Protein AF-A0A164R7U0-F1 (afdb_monomer_lite)

Structure (mmCIF, N/CA/C/O backbone):
data_AF-A0A164R7U0-F1
#
_entry.id   AF-A0A164R7U0-F1
#
loop_
_atom_site.group_PDB
_atom_site.id
_atom_site.type_symbol
_atom_site.label_atom_id
_atom_site.label_alt_id
_atom_site.label_comp_id
_atom_site.label_asym_id
_atom_site.label_entity_id
_atom_site.label_seq_id
_atom_site.pdbx_PDB_ins_code
_atom_site.Cartn_x
_atom_site.Cartn_y
_atom_site.Cartn_z
_atom_site.occupancy
_atom_site.B_iso_or_equiv
_atom_site.auth_seq_id
_atom_site.auth_comp_id
_atom_site.auth_asym_id
_atom_site.auth_atom_id
_atom_site.pdbx_PDB_model_num
ATOM 1 N N . MET A 1 1 ? -2.848 -11.360 28.899 1.00 42.31 1 MET A N 1
ATOM 2 C CA . MET A 1 1 ? -1.775 -12.092 28.197 1.00 42.31 1 MET A CA 1
ATOM 3 C C . MET A 1 1 ? -1.890 -11.737 26.722 1.00 42.31 1 MET A C 1
ATOM 5 O O . MET A 1 1 ? -2.948 -11.993 26.161 1.00 42.31 1 MET A O 1
ATOM 9 N N . LEU A 1 2 ? -0.895 -11.061 26.132 1.00 43.66 2 LEU A N 1
ATOM 10 C CA . LEU A 1 2 ? -0.846 -10.884 24.675 1.00 43.66 2 LEU A CA 1
ATOM 11 C C . LEU A 1 2 ? -0.735 -12.275 24.063 1.00 43.66 2 LEU A C 1
ATOM 13 O O . LEU A 1 2 ? 0.166 -13.036 24.411 1.00 43.66 2 LEU A O 1
ATOM 17 N N . SER A 1 3 ? -1.669 -12.613 23.190 1.00 47.50 3 SER A N 1
ATOM 18 C CA . SER A 1 3 ? -1.504 -13.766 22.327 1.00 47.50 3 SER A CA 1
ATOM 19 C C . SER A 1 3 ? -0.889 -13.260 21.032 1.00 47.50 3 SER A C 1
ATOM 21 O O . SER A 1 3 ? -1.370 -12.281 20.467 1.00 47.50 3 SER A O 1
ATOM 23 N N . PHE A 1 4 ? 0.112 -13.956 20.493 1.00 48.66 4 PHE A N 1
ATOM 24 C CA . PHE A 1 4 ? 0.559 -13.746 19.108 1.00 48.66 4 PHE A CA 1
ATOM 25 C C . PHE A 1 4 ? -0.581 -13.931 18.077 1.00 48.66 4 PHE A C 1
ATOM 27 O O . PHE A 1 4 ? -0.393 -13.673 16.891 1.00 48.66 4 PHE A O 1
ATOM 34 N N . ALA A 1 5 ? -1.768 -14.366 18.518 1.00 48.12 5 ALA A N 1
ATOM 35 C CA . ALA A 1 5 ? -3.000 -14.400 17.744 1.00 48.12 5 ALA A CA 1
ATOM 36 C C . ALA A 1 5 ? -3.734 -13.049 17.624 1.00 48.12 5 ALA A C 1
ATOM 38 O O . ALA A 1 5 ? -4.763 -13.024 16.949 1.00 48.12 5 ALA A O 1
ATOM 39 N N . ASP A 1 6 ? -3.257 -11.961 18.245 1.00 56.59 6 ASP A N 1
ATOM 40 C CA . ASP A 1 6 ? -3.871 -10.636 18.094 1.00 56.59 6 ASP A CA 1
ATOM 41 C C . ASP A 1 6 ? -3.950 -10.235 16.609 1.00 56.59 6 ASP A C 1
ATOM 43 O O . ASP A 1 6 ? -2.973 -10.332 15.858 1.00 56.59 6 ASP A O 1
ATOM 47 N N . ASP A 1 7 ? -5.123 -9.756 16.181 1.00 59.12 7 ASP A N 1
ATOM 48 C CA . ASP A 1 7 ? -5.438 -9.441 14.776 1.00 59.12 7 ASP A CA 1
ATOM 49 C C . ASP A 1 7 ? -4.466 -8.437 14.132 1.00 59.12 7 ASP A C 1
ATOM 51 O O . ASP A 1 7 ? -4.318 -8.393 12.912 1.00 59.12 7 ASP A O 1
ATOM 55 N N . VAL A 1 8 ? -3.758 -7.672 14.958 1.00 57.88 8 VAL A N 1
ATOM 56 C CA . VAL A 1 8 ? -2.761 -6.672 14.571 1.00 57.88 8 VAL A CA 1
ATOM 57 C C . VAL A 1 8 ? -1.447 -7.308 14.082 1.00 57.88 8 VAL A C 1
ATOM 59 O O . VAL A 1 8 ? -0.810 -6.799 13.162 1.00 57.88 8 VAL A O 1
ATOM 62 N N . PHE A 1 9 ? -1.048 -8.472 14.603 1.00 61.91 9 PHE A N 1
ATOM 63 C CA . PHE A 1 9 ? 0.100 -9.208 14.050 1.00 61.91 9 PHE A CA 1
ATOM 64 C C . PHE A 1 9 ? -0.268 -9.957 12.765 1.00 61.91 9 PHE A C 1
ATOM 66 O O . PHE A 1 9 ? 0.598 -10.223 11.930 1.00 61.91 9 PHE A O 1
ATOM 73 N N . ARG A 1 10 ? -1.564 -10.221 12.544 1.00 68.06 10 ARG A N 1
ATOM 74 C CA . ARG A 1 10 ? -2.077 -10.786 11.285 1.00 68.06 10 ARG A CA 1
ATOM 75 C C . ARG A 1 10 ? -2.082 -9.780 10.135 1.00 68.06 10 ARG A C 1
ATOM 77 O O . ARG A 1 10 ? -2.130 -10.200 8.981 1.00 68.06 10 ARG A O 1
ATOM 84 N N . THR A 1 11 ? -1.995 -8.477 10.413 1.00 69.31 11 THR A N 1
ATOM 85 C CA . THR A 1 11 ? -1.919 -7.441 9.372 1.00 69.31 11 THR A CA 1
ATOM 86 C C . THR A 1 11 ? -0.504 -7.197 8.844 1.00 69.31 11 THR A C 1
ATOM 88 O O . THR A 1 11 ? -0.362 -6.776 7.701 1.00 69.31 11 THR A O 1
ATOM 91 N N . LEU A 1 12 ? 0.554 -7.537 9.593 1.00 74.69 12 LEU A N 1
ATOM 92 C CA . LEU A 1 12 ? 1.945 -7.367 9.135 1.00 74.69 12 LEU A CA 1
ATOM 93 C C . LEU A 1 12 ? 2.300 -8.193 7.881 1.00 74.69 12 LEU A C 1
ATOM 95 O O . LEU A 1 12 ? 2.955 -7.663 6.983 1.00 74.69 12 LEU A O 1
ATOM 99 N N . PRO A 1 13 ? 1.864 -9.461 7.736 1.00 80.06 13 PRO A N 1
ATOM 100 C CA . PRO A 1 13 ? 2.070 -10.198 6.495 1.00 80.06 13 PRO A CA 1
ATOM 101 C C . PRO A 1 13 ? 1.450 -9.517 5.272 1.00 80.06 13 PRO A C 1
ATOM 103 O O . PRO A 1 13 ? 1.992 -9.656 4.182 1.00 80.06 13 PRO A O 1
ATOM 106 N N . LEU A 1 14 ? 0.343 -8.786 5.425 1.00 80.81 14 LEU A N 1
ATOM 107 C CA . LEU A 1 14 ? -0.398 -8.186 4.309 1.00 80.81 14 LEU A CA 1
ATOM 108 C C . LEU A 1 14 ? 0.403 -7.111 3.574 1.00 80.81 14 LEU A C 1
ATOM 110 O O . LEU A 1 14 ? 0.332 -6.992 2.355 1.00 80.81 14 LEU A O 1
ATOM 114 N N . VAL A 1 15 ? 1.209 -6.360 4.320 1.00 83.00 15 VAL A N 1
ATOM 115 C CA . VAL A 1 15 ? 2.043 -5.287 3.774 1.00 83.00 15 VAL A CA 1
ATOM 116 C C . VAL A 1 15 ? 3.401 -5.791 3.280 1.00 83.00 15 VAL A C 1
ATOM 118 O O . VAL A 1 15 ? 4.206 -4.996 2.803 1.00 83.00 15 VAL A O 1
ATOM 121 N N . LYS A 1 16 ? 3.678 -7.104 3.342 1.00 86.19 16 LYS A N 1
ATOM 122 C CA . LYS A 1 16 ? 4.876 -7.665 2.702 1.00 86.19 16 LYS A CA 1
ATOM 123 C C . LYS A 1 16 ? 4.772 -7.543 1.179 1.00 86.19 16 LYS A C 1
ATOM 125 O O . LYS A 1 16 ? 3.690 -7.795 0.644 1.00 86.19 16 LYS A O 1
ATOM 130 N N . PRO A 1 17 ? 5.883 -7.300 0.459 1.00 87.38 17 PRO A N 1
ATOM 131 C CA . PRO A 1 17 ? 5.857 -7.053 -0.987 1.00 87.38 17 PRO A CA 1
ATOM 132 C C . PRO A 1 17 ? 5.128 -8.143 -1.777 1.00 87.38 17 PRO A C 1
ATOM 134 O O . PRO A 1 17 ? 4.294 -7.854 -2.633 1.00 87.38 17 PRO A O 1
ATOM 137 N N . LYS A 1 18 ? 5.364 -9.416 -1.430 1.00 86.00 18 LYS A N 1
ATOM 138 C CA . LYS A 1 18 ? 4.674 -10.573 -2.024 1.00 86.00 18 LYS A CA 1
ATOM 139 C C . LYS A 1 18 ? 3.156 -10.498 -1.938 1.00 86.00 18 LYS A C 1
ATOM 141 O O . LYS A 1 18 ? 2.481 -10.849 -2.903 1.00 86.00 18 LYS A O 1
ATOM 146 N N . ASN A 1 19 ? 2.633 -10.091 -0.790 1.00 88.25 19 ASN A N 1
ATOM 147 C CA . ASN A 1 19 ? 1.198 -10.049 -0.555 1.00 88.25 19 ASN A CA 1
ATOM 148 C C . ASN A 1 19 ? 0.608 -8.754 -1.118 1.00 88.25 19 ASN A C 1
ATOM 150 O O . ASN A 1 19 ? -0.391 -8.818 -1.829 1.00 88.25 19 ASN A O 1
ATOM 154 N N . ALA A 1 20 ? 1.289 -7.621 -0.944 1.00 89.19 20 ALA A N 1
ATOM 155 C CA . ALA A 1 20 ? 0.875 -6.339 -1.504 1.00 89.19 20 ALA A CA 1
ATOM 156 C C . ALA A 1 20 ? 0.759 -6.366 -3.037 1.00 89.19 20 ALA A C 1
ATOM 158 O O . ALA A 1 20 ? -0.288 -6.026 -3.587 1.00 89.19 20 ALA A O 1
ATOM 159 N N . ARG A 1 21 ? 1.766 -6.911 -3.736 1.00 88.88 21 ARG A N 1
ATOM 160 C CA . ARG A 1 21 ? 1.756 -7.060 -5.205 1.00 88.88 21 ARG A CA 1
ATOM 161 C C . ARG A 1 21 ? 0.668 -7.995 -5.724 1.00 88.88 21 ARG A C 1
ATOM 163 O O . ARG A 1 21 ? 0.268 -7.878 -6.876 1.00 88.88 21 ARG A O 1
ATOM 170 N N . LYS A 1 22 ? 0.198 -8.924 -4.891 1.00 89.56 22 LYS A N 1
ATOM 171 C CA . LYS A 1 22 ? -0.920 -9.823 -5.205 1.00 89.56 22 LYS A CA 1
ATOM 172 C C . LYS A 1 22 ? -2.277 -9.254 -4.799 1.00 89.56 22 LYS A C 1
ATOM 174 O O . LYS A 1 22 ? -3.269 -9.960 -4.940 1.00 89.56 22 LYS A O 1
ATOM 179 N N . LEU A 1 23 ? -2.320 -8.025 -4.278 1.00 87.94 23 LEU A N 1
ATOM 180 C CA . LEU A 1 23 ? -3.508 -7.452 -3.651 1.00 87.94 23 LEU A CA 1
ATOM 181 C C . LEU A 1 23 ? -4.058 -8.401 -2.576 1.00 87.94 23 LEU A C 1
ATOM 183 O O . LEU A 1 23 ? -5.220 -8.789 -2.592 1.00 87.94 23 LEU A O 1
ATOM 187 N N . GLY A 1 24 ? -3.193 -8.834 -1.661 1.00 84.44 24 GLY A N 1
ATOM 188 C CA . GLY A 1 24 ? -3.552 -9.553 -0.443 1.00 84.44 24 GLY A CA 1
ATOM 189 C C . GLY A 1 24 ? -3.361 -8.628 0.759 1.00 84.44 24 GLY A C 1
ATOM 190 O O . GLY A 1 24 ? -2.270 -8.634 1.325 1.00 84.44 24 GLY A O 1
ATOM 191 N N . PRO A 1 25 ? -4.370 -7.828 1.159 1.00 81.25 25 PRO A N 1
ATOM 192 C CA . PRO A 1 25 ? -5.799 -8.040 0.937 1.00 81.25 25 PRO A CA 1
ATOM 193 C C . PRO A 1 25 ? -6.338 -7.440 -0.374 1.00 81.25 25 PRO A C 1
ATOM 195 O O . PRO A 1 25 ? -5.803 -6.445 -0.868 1.00 81.25 25 PRO A O 1
ATOM 198 N N . PRO A 1 26 ? -7.449 -7.985 -0.911 1.00 84.44 26 PRO A N 1
ATOM 199 C CA . PRO A 1 26 ? -8.050 -7.506 -2.164 1.00 84.44 26 PRO A CA 1
ATOM 200 C C . PRO A 1 26 ? -8.650 -6.101 -2.042 1.00 84.44 26 PRO A C 1
ATOM 202 O O . PRO A 1 26 ? -8.928 -5.449 -3.050 1.00 84.44 26 PRO A O 1
ATOM 205 N N . SER A 1 27 ? -8.862 -5.650 -0.806 1.00 83.81 27 SER A N 1
ATOM 206 C CA . SER A 1 27 ? -9.336 -4.321 -0.460 1.00 83.81 27 SER A CA 1
ATOM 207 C C . SER A 1 27 ? -8.744 -3.894 0.879 1.00 83.81 27 SER A C 1
ATOM 209 O O . SER A 1 27 ? -8.756 -4.666 1.845 1.00 83.81 27 SER A O 1
ATOM 211 N N . LEU A 1 28 ? -8.265 -2.655 0.943 1.00 82.38 28 LEU A N 1
ATOM 212 C CA . LEU A 1 28 ? -7.912 -1.986 2.186 1.00 82.38 28 LEU A CA 1
ATOM 213 C C . LEU A 1 28 ? -9.157 -1.541 2.952 1.00 82.38 28 LEU A C 1
ATOM 215 O O . LEU A 1 28 ? -9.079 -1.403 4.166 1.00 82.38 28 LEU A O 1
ATOM 219 N N . SER A 1 29 ? -10.321 -1.391 2.312 1.00 78.25 29 SER A N 1
ATOM 220 C CA . SER A 1 29 ? -11.542 -0.908 2.971 1.00 78.25 29 SER A CA 1
ATOM 221 C C . SER A 1 29 ? -11.942 -1.756 4.181 1.00 78.25 29 SER A C 1
ATOM 223 O O . SER A 1 29 ? -12.262 -1.211 5.233 1.00 78.25 29 SER A O 1
ATOM 225 N N . SER A 1 30 ? -11.881 -3.088 4.084 1.00 75.62 30 SER A N 1
ATOM 226 C CA . SER A 1 30 ? -12.183 -3.981 5.218 1.00 75.62 30 SER A CA 1
ATOM 227 C C . SER A 1 30 ? -11.186 -3.855 6.367 1.00 75.62 30 SER A C 1
ATOM 229 O O . SER A 1 30 ? -11.512 -4.161 7.509 1.00 75.62 30 SER A O 1
ATOM 231 N N . LEU A 1 31 ? -9.966 -3.431 6.063 1.00 75.06 31 LEU A N 1
ATOM 232 C CA . LEU A 1 31 ? -8.884 -3.289 7.019 1.00 75.06 31 LEU A CA 1
ATOM 233 C C . LEU A 1 31 ? -8.908 -1.895 7.663 1.00 75.06 31 LEU A C 1
ATOM 235 O O . LEU A 1 31 ? -8.810 -1.802 8.879 1.00 75.06 31 LEU A O 1
ATOM 239 N N . LEU A 1 32 ? -9.202 -0.845 6.894 1.00 75.19 32 LEU A N 1
ATOM 240 C CA . LEU A 1 32 ? -9.507 0.497 7.396 1.00 75.19 32 LEU A CA 1
ATOM 241 C C . LEU A 1 32 ? -10.728 0.495 8.331 1.00 75.19 32 LEU A C 1
ATOM 243 O O . LEU A 1 32 ? -10.684 1.116 9.386 1.00 75.19 32 LEU A O 1
ATOM 247 N N . LYS A 1 33 ? -11.769 -0.299 8.030 1.00 76.12 33 LYS A N 1
ATOM 248 C CA . LYS A 1 33 ? -12.937 -0.481 8.919 1.00 76.12 33 LYS A CA 1
ATOM 249 C C . LYS A 1 33 ? -12.573 -0.985 10.317 1.00 76.12 33 LYS A C 1
ATOM 251 O O . LYS A 1 33 ? -13.296 -0.697 11.265 1.00 76.12 33 LYS A O 1
ATOM 256 N N . LYS A 1 34 ? -11.476 -1.739 10.457 1.00 73.06 34 LYS A N 1
ATOM 257 C CA . LYS A 1 34 ? -11.008 -2.245 11.759 1.00 73.06 34 LYS A CA 1
ATOM 258 C C . LYS A 1 34 ? -10.325 -1.174 12.603 1.00 73.06 34 LYS A C 1
ATOM 260 O O . LYS A 1 34 ? -10.188 -1.361 13.808 1.00 73.06 34 LYS A O 1
ATOM 265 N N . PHE A 1 35 ? -9.912 -0.067 11.993 1.00 72.62 35 PHE A N 1
ATOM 266 C CA . PHE A 1 35 ? -9.179 1.001 12.658 1.00 72.62 35 PHE A CA 1
ATOM 267 C C . PHE A 1 35 ? -9.851 2.345 12.347 1.00 72.62 35 PHE A C 1
ATOM 269 O O . PHE A 1 35 ? -9.384 3.076 11.476 1.00 72.62 35 PHE A O 1
ATOM 276 N N . PRO A 1 36 ? -10.941 2.696 13.056 1.00 69.44 36 PRO A N 1
ATOM 277 C CA . PRO A 1 36 ? -11.736 3.885 12.749 1.00 69.44 36 PRO A CA 1
ATOM 278 C C . PRO A 1 36 ? -10.931 5.189 12.740 1.00 69.44 36 PRO A C 1
ATOM 280 O O . PRO A 1 36 ? -11.173 6.062 11.920 1.00 69.44 36 PRO A O 1
ATOM 283 N N . VAL A 1 37 ? -9.911 5.274 13.592 1.00 69.12 37 VAL A N 1
ATOM 284 C CA . VAL A 1 37 ? -8.962 6.396 13.668 1.00 69.12 37 VAL A CA 1
ATOM 285 C C . VAL A 1 37 ? -8.187 6.643 12.363 1.00 69.12 37 VAL A C 1
ATOM 287 O O . VAL A 1 37 ? -7.651 7.724 12.157 1.00 69.12 37 VAL A O 1
ATOM 290 N N . LEU A 1 38 ? -8.129 5.665 11.451 1.00 66.50 38 LEU A N 1
ATOM 291 C CA . LEU A 1 38 ? -7.530 5.856 10.130 1.00 66.50 38 LEU A CA 1
ATOM 292 C C . LEU A 1 38 ? -8.407 6.715 9.214 1.00 66.50 38 LEU A C 1
ATOM 294 O O . LEU A 1 38 ? -7.864 7.355 8.316 1.00 66.50 38 LEU A O 1
ATOM 298 N N . TYR A 1 39 ? -9.727 6.748 9.426 1.00 69.00 39 TYR A N 1
ATOM 299 C CA . TYR A 1 39 ? -10.642 7.514 8.573 1.00 69.00 39 TYR A CA 1
ATOM 300 C C . TYR A 1 39 ? -10.420 9.023 8.668 1.00 69.00 39 TYR A C 1
ATOM 302 O O . TYR A 1 39 ? -10.601 9.718 7.673 1.00 69.00 39 TYR A O 1
ATOM 310 N N . ASP A 1 40 ? -9.962 9.514 9.819 1.00 74.88 40 ASP A N 1
ATOM 311 C CA . ASP A 1 40 ? -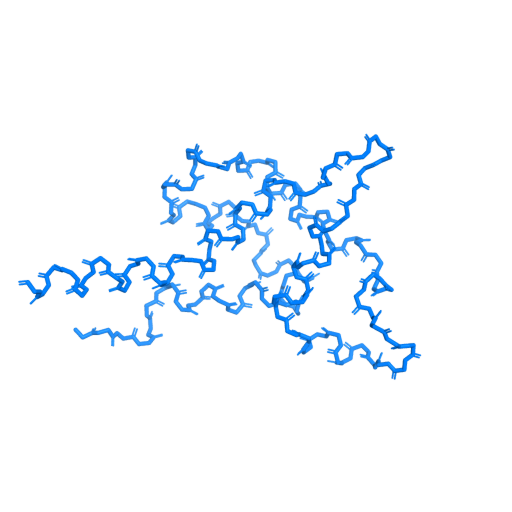9.713 10.944 10.031 1.00 74.88 40 ASP A CA 1
ATOM 312 C C . ASP A 1 40 ? -8.411 11.421 9.370 1.00 74.88 40 ASP A C 1
ATOM 314 O O . ASP A 1 40 ? -8.216 12.613 9.135 1.00 74.88 40 ASP A O 1
ATOM 318 N N . HIS A 1 41 ? -7.507 10.491 9.054 1.00 76.69 41 HIS A N 1
ATOM 319 C CA . HIS A 1 41 ? -6.165 10.800 8.556 1.00 76.69 41 HIS A CA 1
ATOM 320 C C . HIS A 1 41 ? -5.913 10.319 7.126 1.00 76.69 41 HIS A C 1
ATOM 322 O O . HIS A 1 41 ? -4.933 10.727 6.507 1.00 76.69 41 HIS A O 1
ATOM 328 N N . CYS A 1 42 ? -6.775 9.460 6.587 1.00 81.69 42 CYS A N 1
ATOM 329 C CA . CYS A 1 42 ? -6.601 8.843 5.283 1.00 81.69 42 CYS A CA 1
ATOM 330 C C . CYS A 1 42 ? -7.920 8.863 4.509 1.00 81.69 42 CYS A C 1
ATOM 332 O O . CYS A 1 42 ? -8.937 8.353 4.981 1.00 81.69 42 CYS A O 1
ATOM 334 N N . ASN A 1 43 ? -7.899 9.382 3.278 1.00 87.44 43 ASN A N 1
ATOM 335 C CA . ASN A 1 43 ? -9.029 9.198 2.378 1.00 87.44 43 ASN A CA 1
ATOM 336 C C . ASN A 1 43 ? -9.054 7.734 1.909 1.00 87.44 43 ASN A C 1
ATOM 338 O O . ASN A 1 43 ? -8.246 7.323 1.072 1.00 87.44 43 ASN A O 1
ATOM 342 N N . ALA A 1 44 ? -9.985 6.954 2.462 1.00 84.12 44 ALA A N 1
ATOM 343 C CA . ALA A 1 44 ? -10.079 5.514 2.244 1.00 84.12 44 ALA A CA 1
ATOM 344 C C . ALA A 1 44 ? -10.291 5.131 0.771 1.00 84.12 44 ALA A C 1
ATOM 346 O O . ALA A 1 44 ? -9.687 4.167 0.301 1.00 84.12 44 ALA A O 1
ATOM 347 N N . ASP A 1 45 ? -11.101 5.893 0.033 1.00 89.12 45 ASP A N 1
ATOM 348 C CA . ASP A 1 45 ? -11.387 5.616 -1.379 1.00 89.12 45 ASP A CA 1
ATOM 349 C C . ASP A 1 45 ? -10.158 5.883 -2.253 1.00 89.12 45 ASP A C 1
ATOM 351 O O . ASP A 1 45 ? -9.831 5.109 -3.159 1.00 89.12 45 ASP A O 1
ATOM 355 N N . MET A 1 46 ? -9.425 6.954 -1.944 1.00 91.94 46 MET A N 1
ATOM 356 C CA . MET A 1 46 ? -8.174 7.273 -2.626 1.00 91.94 46 MET A CA 1
ATOM 357 C C . MET A 1 46 ? -7.078 6.263 -2.282 1.00 91.94 46 MET A C 1
ATOM 359 O O . MET A 1 46 ? -6.405 5.777 -3.189 1.00 91.94 46 MET A O 1
ATOM 363 N N . ALA A 1 47 ? -6.941 5.872 -1.012 1.00 91.00 47 ALA A N 1
ATOM 364 C CA . ALA A 1 47 ? -6.000 4.833 -0.594 1.00 91.00 47 ALA A CA 1
ATOM 365 C C . ALA A 1 47 ? -6.294 3.485 -1.263 1.00 91.00 47 ALA A C 1
ATOM 367 O O . ALA A 1 47 ? -5.371 2.794 -1.686 1.00 91.00 47 ALA A O 1
ATOM 368 N N . GLU A 1 48 ? -7.568 3.126 -1.416 1.00 91.56 48 GLU A N 1
ATOM 369 C CA . GLU A 1 48 ? -7.993 1.919 -2.122 1.00 91.56 48 GLU A CA 1
ATOM 370 C C . GLU A 1 48 ? -7.633 1.971 -3.617 1.00 91.56 48 GLU A C 1
ATOM 372 O O . GLU A 1 48 ? -7.135 0.992 -4.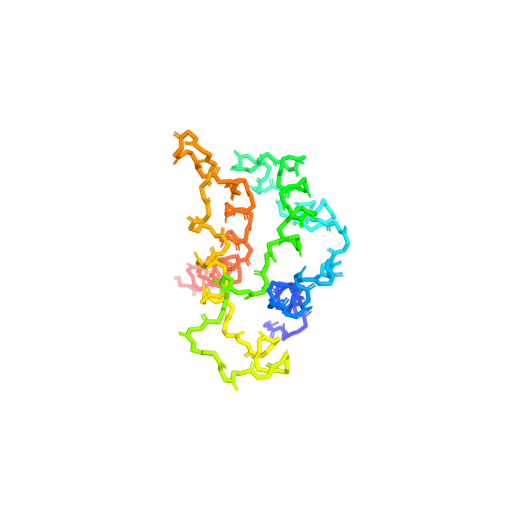185 1.00 91.56 48 GLU A O 1
ATOM 377 N N . LYS A 1 49 ? -7.850 3.117 -4.272 1.00 93.31 49 LYS A N 1
ATOM 378 C CA . LYS A 1 49 ? -7.455 3.320 -5.672 1.00 93.31 49 LYS A CA 1
ATOM 379 C C . LYS A 1 49 ? -5.938 3.217 -5.835 1.00 93.31 49 LYS A C 1
ATOM 381 O O . LYS A 1 49 ? -5.454 2.514 -6.724 1.00 93.31 49 LYS A O 1
ATOM 386 N N . GLU A 1 50 ? -5.197 3.876 -4.953 1.00 94.88 50 GLU A N 1
ATOM 387 C CA . GLU A 1 50 ? -3.738 3.842 -4.913 1.00 94.88 50 GLU A CA 1
ATOM 388 C C . GLU A 1 50 ? -3.229 2.408 -4.674 1.00 94.88 50 GLU A C 1
ATOM 390 O O . GLU A 1 50 ? -2.388 1.930 -5.437 1.00 94.88 50 GLU A O 1
ATOM 395 N N . TRP A 1 51 ? -3.820 1.665 -3.730 1.00 93.56 51 TRP A N 1
ATOM 396 C CA . TRP A 1 51 ? -3.546 0.244 -3.482 1.00 93.56 51 TRP A CA 1
ATOM 397 C C . TRP A 1 51 ? -3.778 -0.629 -4.711 1.00 93.56 51 TRP A C 1
ATOM 399 O O . TRP A 1 51 ? -2.956 -1.477 -5.028 1.00 93.56 51 TRP A O 1
ATOM 409 N N . ARG A 1 52 ? -4.850 -0.429 -5.473 1.00 93.75 52 ARG A N 1
ATOM 410 C CA . ARG A 1 52 ? -5.032 -1.208 -6.708 1.00 93.75 52 ARG A CA 1
ATOM 411 C C . ARG A 1 52 ? -4.042 -0.829 -7.800 1.00 93.75 52 ARG A C 1
ATOM 413 O O . ARG A 1 52 ? -3.709 -1.662 -8.632 1.00 93.75 52 ARG A O 1
ATOM 420 N N . SER A 1 53 ? -3.568 0.412 -7.808 1.00 94.00 53 SER A N 1
ATOM 421 C CA . SER A 1 53 ? -2.671 0.908 -8.853 1.00 94.00 53 SER A CA 1
ATOM 422 C C . SER A 1 53 ? -1.186 0.629 -8.598 1.00 94.00 53 SER A C 1
ATOM 424 O O . SER A 1 53 ? -0.438 0.473 -9.561 1.00 94.00 53 SER A O 1
ATOM 426 N N . HIS A 1 54 ? -0.743 0.502 -7.340 1.00 93.00 54 HIS A N 1
ATOM 427 C CA . HIS A 1 54 ? 0.683 0.329 -7.018 1.00 93.00 54 HIS A CA 1
ATOM 428 C C . HIS A 1 54 ? 1.277 -0.981 -7.575 1.00 93.00 54 HIS A C 1
ATOM 430 O O . HIS A 1 54 ? 2.478 -1.074 -7.839 1.00 93.00 54 HIS A O 1
ATOM 436 N N . VAL A 1 55 ? 0.442 -2.000 -7.810 1.00 91.38 55 VAL A N 1
ATOM 437 C CA . VAL A 1 55 ? 0.869 -3.274 -8.413 1.00 91.38 55 VAL A CA 1
ATOM 438 C C . VAL A 1 55 ? 1.263 -3.134 -9.885 1.00 91.38 55 VAL A C 1
ATOM 440 O O . VAL A 1 55 ? 1.949 -4.003 -10.412 1.00 91.38 55 VAL A O 1
ATOM 443 N N . ASN A 1 56 ? 0.901 -2.021 -10.527 1.00 91.00 56 ASN A N 1
ATOM 444 C CA . ASN A 1 56 ? 1.293 -1.717 -11.902 1.00 91.00 56 ASN A CA 1
ATOM 445 C C . ASN A 1 56 ? 2.678 -1.066 -11.995 1.00 91.00 56 ASN A C 1
ATOM 447 O O . ASN A 1 56 ? 3.189 -0.898 -13.099 1.00 91.00 56 ASN A O 1
ATOM 451 N N . LEU A 1 57 ? 3.305 -0.702 -10.865 1.00 89.50 57 LEU A N 1
ATOM 452 C CA . LEU A 1 57 ? 4.685 -0.219 -10.885 1.00 89.50 57 LEU A CA 1
ATOM 453 C C . LEU A 1 57 ? 5.597 -1.304 -11.487 1.00 89.50 57 LEU A C 1
ATOM 455 O O . LEU A 1 57 ? 5.507 -2.459 -11.046 1.00 89.50 57 LEU A O 1
ATOM 459 N N . PRO A 1 58 ? 6.457 -0.972 -12.467 1.00 85.56 58 PRO A N 1
ATOM 460 C CA . PRO A 1 58 ? 7.383 -1.934 -13.053 1.00 85.56 58 PRO A CA 1
ATOM 461 C C . PRO A 1 58 ? 8.307 -2.526 -11.989 1.00 85.56 58 PRO A C 1
ATOM 463 O O . PRO A 1 58 ? 8.707 -1.827 -11.056 1.00 85.56 58 PRO A O 1
ATOM 466 N N . ASN A 1 59 ? 8.672 -3.803 -12.127 1.00 79.75 59 ASN A N 1
ATOM 467 C CA . ASN A 1 59 ? 9.552 -4.452 -11.149 1.00 79.75 59 ASN A CA 1
ATOM 468 C C . ASN A 1 59 ? 10.929 -3.758 -11.061 1.00 79.75 59 ASN A C 1
ATOM 470 O O . ASN A 1 59 ? 11.526 -3.728 -9.989 1.00 79.75 59 ASN A O 1
ATOM 474 N N . ASP A 1 60 ? 11.380 -3.122 -12.146 1.00 77.38 60 ASP A N 1
ATOM 475 C CA . ASP A 1 60 ? 12.648 -2.384 -12.239 1.00 77.38 60 ASP A CA 1
ATOM 476 C C . ASP A 1 60 ? 12.779 -1.243 -11.219 1.00 77.38 60 ASP A C 1
ATOM 478 O O . ASP A 1 60 ? 13.888 -0.901 -10.821 1.00 77.38 60 ASP A O 1
ATOM 482 N N . TYR A 1 61 ? 11.665 -0.706 -10.707 1.00 75.31 61 TYR A N 1
ATOM 483 C CA . TYR A 1 61 ? 11.679 0.293 -9.628 1.00 75.31 61 TYR A CA 1
ATOM 484 C C . TYR A 1 61 ? 12.191 -0.258 -8.290 1.00 75.31 61 TYR A C 1
ATOM 486 O O . TYR A 1 61 ? 12.514 0.513 -7.381 1.00 75.31 61 TYR A O 1
ATOM 494 N N . PHE A 1 62 ? 12.236 -1.581 -8.151 1.00 75.38 62 PHE A N 1
ATOM 495 C CA . PHE A 1 62 ? 12.521 -2.271 -6.899 1.00 75.38 62 PHE A CA 1
ATOM 496 C C . PHE A 1 62 ? 13.802 -3.105 -6.939 1.00 75.38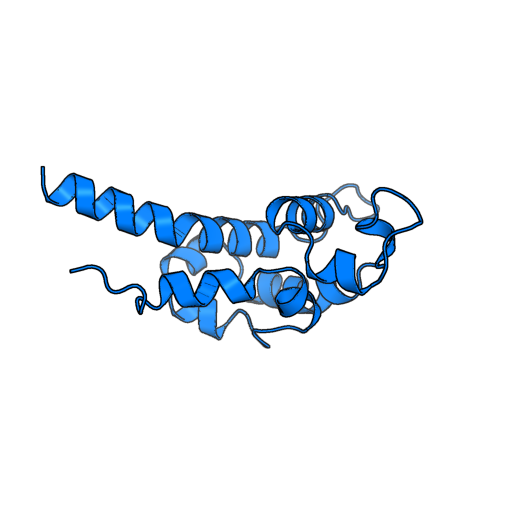 62 PHE A C 1
ATOM 498 O O . PHE A 1 62 ? 14.209 -3.628 -5.905 1.00 75.38 62 PHE A O 1
ATOM 505 N N . TYR A 1 63 ? 14.463 -3.216 -8.091 1.00 68.25 63 TYR A N 1
ATOM 506 C CA . TYR A 1 63 ? 15.763 -3.868 -8.181 1.00 68.25 63 TYR A CA 1
ATOM 507 C C . TYR A 1 63 ? 16.875 -2.848 -7.923 1.00 68.25 63 TYR A C 1
ATOM 509 O O . TYR A 1 63 ? 16.930 -1.794 -8.549 1.00 68.25 63 TYR A O 1
ATOM 517 N N . VAL A 1 64 ? 17.772 -3.151 -6.979 1.00 57.56 64 VAL A N 1
ATOM 518 C CA . VAL A 1 64 ? 18.966 -2.321 -6.729 1.00 57.56 64 VAL A CA 1
ATOM 519 C C . VAL A 1 64 ? 20.070 -2.648 -7.735 1.00 57.56 64 VAL A C 1
ATOM 521 O O . VAL A 1 64 ? 20.806 -1.753 -8.133 1.00 57.56 64 VAL A O 1
ATOM 524 N N . LEU A 1 65 ? 20.160 -3.900 -8.191 1.00 49.72 65 LEU A N 1
ATOM 525 C CA . LEU A 1 65 ? 21.149 -4.376 -9.156 1.00 49.72 65 LEU A CA 1
ATOM 526 C C . LEU A 1 65 ? 20.534 -5.503 -10.000 1.00 49.72 65 LEU A C 1
ATOM 528 O O . LEU A 1 65 ? 19.808 -6.357 -9.491 1.00 49.72 65 LEU A O 1
ATOM 532 N N . SER A 1 66 ? 20.828 -5.481 -11.296 1.00 47.41 66 SER A N 1
ATOM 533 C CA . SER A 1 66 ? 20.225 -6.235 -12.407 1.00 47.41 66 SER A CA 1
ATOM 534 C C . SER A 1 66 ? 20.439 -7.760 -12.406 1.00 47.41 66 SER A C 1
ATOM 536 O O . SER A 1 66 ? 20.507 -8.373 -13.467 1.00 47.41 66 SER A O 1
ATOM 538 N N . SER A 1 67 ? 20.570 -8.396 -11.245 1.00 51.50 67 SER A N 1
ATOM 539 C CA . SER A 1 67 ? 20.880 -9.829 -11.134 1.00 51.50 67 SER A CA 1
ATOM 540 C C . SER A 1 67 ? 19.956 -10.615 -10.209 1.00 51.50 67 SER A C 1
ATOM 542 O O . SER A 1 67 ? 20.154 -11.817 -10.054 1.00 51.50 67 SER A O 1
ATOM 544 N N . HIS A 1 68 ? 18.955 -9.973 -9.603 1.00 52.38 68 HIS A N 1
ATOM 545 C CA . HIS A 1 68 ? 18.134 -10.636 -8.597 1.00 52.38 68 HIS A CA 1
ATOM 546 C C . HIS A 1 68 ? 16.874 -11.243 -9.216 1.00 52.38 68 HIS A C 1
ATOM 548 O O . HIS A 1 68 ? 16.136 -10.601 -9.963 1.00 52.38 68 HIS A O 1
ATOM 554 N N . SER A 1 69 ? 16.651 -12.522 -8.930 1.00 57.12 69 SER A N 1
ATOM 555 C CA . SER A 1 69 ? 15.523 -13.292 -9.456 1.00 57.12 69 SER A CA 1
ATOM 556 C C . SER A 1 69 ? 14.186 -12.754 -8.918 1.00 57.12 69 SER A C 1
ATOM 558 O O . SER A 1 69 ? 14.126 -12.189 -7.826 1.00 57.12 69 SER A O 1
ATOM 560 N N . ASN A 1 70 ? 13.067 -13.003 -9.618 1.00 56.72 70 ASN A N 1
ATOM 561 C CA . ASN A 1 70 ? 11.716 -12.676 -9.115 1.00 56.72 70 ASN A CA 1
ATOM 562 C C . ASN A 1 70 ? 11.456 -13.220 -7.689 1.00 56.72 70 ASN A C 1
ATOM 564 O O . ASN A 1 70 ? 10.615 -12.693 -6.963 1.00 56.72 70 ASN A O 1
ATOM 568 N N . PHE A 1 71 ? 12.163 -14.278 -7.278 1.00 52.03 71 PHE A N 1
ATOM 569 C CA . PHE A 1 71 ? 12.092 -14.847 -5.934 1.00 52.03 71 PHE A CA 1
ATOM 570 C C . PHE A 1 71 ? 12.674 -13.914 -4.856 1.00 52.03 71 PHE A C 1
ATOM 572 O O . PHE A 1 71 ? 12.107 -13.813 -3.769 1.00 52.03 71 PHE A O 1
ATOM 579 N N . GLU A 1 72 ? 13.754 -13.191 -5.148 1.00 59.12 72 GLU A N 1
ATOM 580 C CA . GLU A 1 72 ? 14.387 -12.246 -4.215 1.00 59.12 72 GLU A CA 1
ATOM 581 C C . GLU A 1 72 ? 13.575 -10.954 -4.073 1.00 59.12 72 GLU A C 1
ATOM 583 O O . GLU A 1 72 ? 13.445 -10.427 -2.968 1.00 59.12 72 GLU A O 1
ATOM 588 N N . PHE A 1 73 ? 12.913 -10.507 -5.146 1.00 59.50 73 PHE A N 1
ATOM 589 C CA . PHE A 1 73 ? 11.982 -9.374 -5.094 1.00 59.50 73 PHE A CA 1
ATOM 590 C C . PHE A 1 73 ? 10.845 -9.602 -4.082 1.00 59.50 73 PHE A C 1
ATOM 592 O O . PHE A 1 73 ? 10.531 -8.748 -3.255 1.00 59.50 73 PHE A O 1
ATOM 599 N N . TYR A 1 74 ? 10.241 -10.791 -4.085 1.00 59.62 74 TYR A N 1
ATOM 600 C CA . TYR A 1 74 ? 9.136 -11.100 -3.173 1.00 59.62 74 TYR A CA 1
ATOM 601 C C . TYR A 1 74 ? 9.563 -11.359 -1.722 1.00 59.62 74 TYR A C 1
ATOM 603 O O . TYR A 1 74 ? 8.706 -11.352 -0.835 1.00 59.62 74 TYR A O 1
ATOM 611 N N . ASN A 1 75 ? 10.860 -11.558 -1.483 1.00 64.31 75 ASN A N 1
ATOM 612 C CA . ASN A 1 75 ? 11.463 -11.655 -0.153 1.00 64.31 75 ASN A CA 1
ATOM 613 C C . ASN A 1 75 ? 12.174 -10.359 0.267 1.00 64.31 75 ASN A C 1
ATOM 615 O O . ASN A 1 75 ? 12.815 -10.333 1.314 1.00 64.31 75 ASN A O 1
ATOM 619 N N . THR A 1 76 ? 12.061 -9.295 -0.533 1.00 69.62 76 THR A N 1
ATOM 620 C CA . THR A 1 76 ? 12.642 -7.993 -0.212 1.00 69.62 76 THR A CA 1
ATOM 621 C C . THR A 1 76 ? 12.002 -7.425 1.051 1.00 69.62 76 THR A C 1
ATOM 623 O O . THR A 1 76 ? 10.830 -7.673 1.355 1.00 69.62 76 THR A O 1
ATOM 626 N N . ASP A 1 77 ? 12.801 -6.670 1.793 1.00 79.19 77 ASP A N 1
ATOM 627 C CA . ASP A 1 77 ? 12.364 -5.984 2.993 1.00 79.19 77 ASP A CA 1
ATOM 628 C C . ASP A 1 77 ? 11.176 -5.035 2.715 1.00 79.19 77 ASP A C 1
ATOM 630 O O . ASP A 1 77 ? 11.103 -4.366 1.677 1.00 79.19 77 ASP A O 1
ATOM 634 N N . ALA A 1 78 ? 10.206 -5.013 3.635 1.00 83.12 78 ALA A N 1
ATOM 635 C CA . ALA A 1 78 ? 8.979 -4.240 3.462 1.00 83.12 78 ALA A CA 1
ATOM 636 C C . ALA A 1 78 ? 9.250 -2.730 3.494 1.00 83.12 78 ALA A C 1
ATOM 638 O O . ALA A 1 78 ? 8.626 -1.991 2.733 1.00 83.12 78 ALA A O 1
ATOM 639 N N . GLU A 1 79 ? 10.188 -2.274 4.326 1.00 83.69 79 GLU A N 1
ATOM 640 C CA . GLU A 1 79 ? 10.574 -0.866 4.408 1.00 83.69 79 GLU A CA 1
ATOM 641 C C . GLU A 1 79 ? 11.194 -0.411 3.085 1.00 83.69 79 GLU A C 1
ATOM 643 O O . GLU A 1 79 ? 10.757 0.587 2.508 1.00 83.69 79 GLU A O 1
ATOM 648 N N . PHE A 1 80 ? 12.136 -1.189 2.538 1.00 85.50 80 PHE A N 1
ATOM 649 C CA . PHE A 1 80 ? 12.726 -0.899 1.229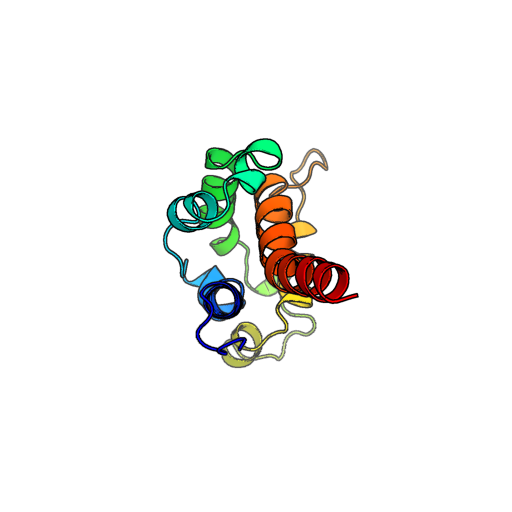 1.00 85.50 80 PHE A CA 1
ATOM 650 C C . PHE A 1 80 ? 11.663 -0.802 0.125 1.00 85.50 80 PHE A C 1
ATOM 652 O O . PHE A 1 80 ? 11.638 0.163 -0.646 1.00 85.50 80 PHE A O 1
ATOM 659 N N . TYR A 1 81 ? 10.763 -1.785 0.056 1.00 88.81 81 TYR A N 1
ATOM 660 C CA . TYR A 1 81 ? 9.703 -1.826 -0.947 1.00 88.81 81 TYR A CA 1
ATOM 661 C C . TYR A 1 81 ? 8.787 -0.601 -0.876 1.00 88.81 81 TYR A C 1
ATOM 663 O O . TYR A 1 81 ? 8.586 0.088 -1.880 1.00 88.81 81 TYR A O 1
ATOM 671 N N . TRP A 1 82 ? 8.255 -0.300 0.309 1.00 91.38 82 TRP A N 1
ATOM 672 C CA . TRP A 1 82 ? 7.326 0.812 0.487 1.00 91.38 82 TRP A CA 1
ATOM 673 C C . TRP A 1 82 ? 7.999 2.165 0.270 1.00 91.38 82 TRP A C 1
ATOM 675 O O . TRP A 1 82 ? 7.402 3.040 -0.356 1.00 91.38 82 TRP A O 1
ATOM 685 N N . ASN A 1 83 ? 9.265 2.320 0.663 1.00 89.75 83 ASN A N 1
ATOM 686 C CA . ASN A 1 83 ? 10.037 3.522 0.353 1.00 89.75 83 ASN A CA 1
ATOM 687 C C . ASN A 1 83 ? 10.162 3.754 -1.158 1.00 89.75 83 ASN A C 1
ATOM 689 O O . ASN A 1 83 ? 10.043 4.892 -1.611 1.00 89.75 83 ASN A O 1
ATOM 693 N N . ARG A 1 84 ? 10.332 2.692 -1.957 1.00 90.88 84 ARG A N 1
ATOM 694 C CA . ARG A 1 84 ? 10.340 2.800 -3.424 1.00 90.88 84 ARG A CA 1
ATOM 695 C C . ARG A 1 84 ? 8.974 3.175 -3.988 1.00 90.88 84 ARG A C 1
ATOM 697 O O . ARG A 1 84 ? 8.918 4.081 -4.813 1.00 90.88 84 ARG A O 1
ATOM 704 N N . VAL A 1 85 ? 7.889 2.550 -3.520 1.00 93.25 85 VAL A N 1
ATOM 705 C CA . VAL A 1 85 ? 6.518 2.919 -3.928 1.00 93.25 85 VAL A CA 1
ATOM 706 C C . VAL A 1 85 ? 6.255 4.399 -3.638 1.00 93.25 85 VAL A C 1
ATOM 708 O O . VAL A 1 85 ? 5.814 5.137 -4.513 1.00 93.25 85 VAL A O 1
ATOM 711 N N . PHE A 1 86 ? 6.571 4.865 -2.430 1.00 94.12 86 PHE A N 1
ATOM 712 C CA . PHE A 1 86 ? 6.262 6.229 -1.994 1.00 94.12 86 PHE A CA 1
ATOM 713 C C . PHE A 1 86 ? 7.223 7.298 -2.520 1.00 94.12 86 PHE A C 1
ATOM 715 O O . PHE A 1 86 ? 6.949 8.487 -2.358 1.00 94.12 86 PHE A O 1
ATOM 722 N N . ALA A 1 87 ? 8.324 6.899 -3.159 1.00 92.44 87 ALA A N 1
ATOM 723 C CA . ALA A 1 87 ? 9.208 7.808 -3.877 1.00 92.44 87 ALA A CA 1
ATOM 724 C C . ALA A 1 87 ? 8.679 8.172 -5.275 1.00 92.44 87 ALA A C 1
ATOM 726 O O . ALA A 1 87 ? 9.177 9.125 -5.877 1.00 92.44 87 ALA A O 1
ATOM 727 N N . VAL A 1 88 ? 7.694 7.434 -5.804 1.00 93.38 88 VAL A N 1
ATOM 728 C CA . VAL A 1 88 ? 7.160 7.693 -7.143 1.00 93.38 88 VAL A CA 1
ATOM 729 C C . VAL A 1 88 ? 6.336 8.979 -7.150 1.00 93.38 88 VAL A C 1
ATOM 731 O O . VAL A 1 88 ? 5.460 9.199 -6.307 1.00 93.38 88 VAL A O 1
ATOM 734 N N . LYS A 1 89 ? 6.633 9.830 -8.130 1.00 93.81 89 LYS A N 1
ATOM 735 C CA . LYS A 1 89 ? 6.002 11.131 -8.330 1.00 93.81 89 LYS A CA 1
ATOM 736 C C . LYS A 1 89 ? 5.273 11.173 -9.663 1.00 93.81 89 LYS A C 1
ATOM 738 O O . LYS A 1 89 ? 5.702 10.564 -10.642 1.00 93.81 89 LYS A O 1
ATOM 743 N N . LEU A 1 90 ? 4.186 11.927 -9.688 1.00 92.31 90 LEU A N 1
ATOM 744 C CA . LEU A 1 90 ? 3.502 12.332 -10.906 1.00 92.31 90 LEU A CA 1
ATOM 745 C C . LEU A 1 90 ? 4.379 13.314 -11.711 1.00 92.31 90 LEU A C 1
ATOM 747 O O . LEU A 1 90 ? 5.312 13.901 -11.155 1.00 92.31 90 LEU A O 1
ATOM 751 N N . PRO A 1 91 ? 4.083 13.556 -13.004 1.00 94.31 91 PRO A N 1
ATOM 752 C CA . PRO A 1 91 ? 4.865 14.479 -13.835 1.00 94.31 91 PRO A CA 1
ATOM 753 C C . PRO A 1 91 ? 4.956 15.912 -13.288 1.00 94.31 91 PRO A C 1
ATOM 755 O O . PRO A 1 91 ? 5.917 16.620 -13.565 1.00 94.31 91 PRO A O 1
ATOM 758 N N . ASN A 1 92 ? 3.972 16.334 -12.491 1.00 94.19 92 ASN A N 1
ATOM 759 C CA . ASN A 1 92 ? 3.948 17.635 -11.819 1.00 94.19 92 ASN A CA 1
ATOM 760 C C . ASN A 1 92 ? 4.781 17.679 -10.518 1.00 94.19 92 ASN A C 1
ATOM 762 O O . ASN A 1 92 ? 4.799 18.706 -9.851 1.00 94.19 92 ASN A O 1
ATOM 766 N N . GLY A 1 93 ? 5.454 16.586 -10.146 1.00 93.06 93 GLY A N 1
ATOM 767 C CA . GLY A 1 93 ? 6.293 16.488 -8.949 1.00 93.06 93 GLY A CA 1
ATOM 768 C C . GLY A 1 93 ? 5.563 16.064 -7.670 1.00 93.06 93 GLY A C 1
ATOM 769 O O . GLY A 1 93 ? 6.234 15.774 -6.675 1.00 93.06 93 GLY A O 1
ATOM 770 N N . GLU A 1 94 ? 4.232 15.968 -7.696 1.00 94.56 94 GLU A N 1
ATOM 771 C CA . GLU A 1 94 ? 3.427 15.528 -6.552 1.00 94.56 94 GLU A CA 1
ATOM 772 C C . GLU A 1 94 ? 3.583 14.020 -6.286 1.00 94.56 94 GLU A C 1
ATOM 774 O O . GLU A 1 94 ? 3.801 13.249 -7.228 1.00 94.56 94 GLU A O 1
ATOM 779 N N . PRO A 1 95 ? 3.459 13.552 -5.029 1.00 95.12 95 PRO A N 1
ATOM 780 C CA . PRO A 1 95 ? 3.476 12.124 -4.720 1.00 95.12 95 PRO A CA 1
ATOM 781 C C . PRO A 1 95 ? 2.366 11.368 -5.461 1.00 95.12 95 PRO A C 1
ATOM 783 O O . PRO A 1 95 ? 1.216 11.799 -5.468 1.00 95.12 95 PRO A O 1
ATOM 786 N N . GLN A 1 96 ? 2.683 10.206 -6.041 1.00 95.12 96 GLN A N 1
ATOM 787 C CA . GLN A 1 96 ? 1.680 9.389 -6.736 1.00 95.12 96 GLN A CA 1
ATOM 788 C C . GLN A 1 96 ? 0.768 8.609 -5.773 1.00 95.12 96 GLN A C 1
ATOM 790 O O . GLN A 1 96 ? -0.382 8.337 -6.115 1.00 95.12 96 GLN A O 1
ATOM 795 N N . PHE A 1 97 ? 1.265 8.257 -4.580 1.00 95.56 97 PHE A N 1
ATOM 796 C CA . PHE A 1 97 ? 0.550 7.414 -3.607 1.00 95.56 97 PHE A CA 1
ATOM 797 C C . PHE A 1 97 ? 0.477 8.024 -2.186 1.00 95.56 97 PHE A C 1
ATOM 799 O O . PHE A 1 97 ? 0.939 7.401 -1.221 1.00 95.56 97 PHE A O 1
ATOM 806 N N . PRO A 1 98 ? -0.024 9.263 -2.020 1.00 93.56 98 PRO A N 1
ATOM 807 C CA . PRO A 1 98 ? -0.021 9.947 -0.728 1.00 93.56 98 PRO A CA 1
ATOM 808 C C . PRO A 1 98 ? -0.955 9.304 0.310 1.00 93.56 98 PRO A C 1
ATOM 810 O O . PRO A 1 98 ? -0.580 9.203 1.479 1.00 93.56 98 PRO A O 1
ATOM 813 N N . ASN A 1 99 ? -2.142 8.832 -0.081 1.00 92.06 99 ASN A N 1
ATOM 814 C CA . ASN A 1 99 ? -3.115 8.268 0.862 1.00 92.06 99 ASN A CA 1
ATOM 815 C C . ASN A 1 99 ? -2.722 6.855 1.291 1.00 92.06 99 ASN A C 1
ATOM 817 O O . ASN A 1 99 ? -2.826 6.498 2.466 1.00 92.06 99 ASN A O 1
ATOM 821 N N . LEU A 1 100 ? -2.209 6.068 0.348 1.00 92.56 100 LEU A N 1
ATOM 822 C CA . LEU A 1 100 ? -1.667 4.746 0.601 1.00 92.56 100 LEU A CA 1
ATOM 823 C C . LEU A 1 100 ? -0.459 4.821 1.533 1.00 92.56 100 LEU A C 1
ATOM 825 O O . LEU A 1 100 ? -0.350 3.988 2.429 1.00 92.56 100 LEU A O 1
ATOM 829 N N . LYS A 1 101 ? 0.402 5.838 1.387 1.00 92.25 101 LYS A N 1
ATOM 830 C CA . LYS A 1 101 ? 1.507 6.078 2.324 1.00 92.25 101 LYS A CA 1
ATOM 831 C C . LYS A 1 101 ? 1.006 6.223 3.752 1.00 92.25 101 LYS A C 1
ATOM 833 O O . LYS A 1 101 ? 1.482 5.513 4.633 1.00 92.25 101 LYS A O 1
ATOM 838 N N . ILE A 1 102 ? 0.018 7.087 3.970 1.00 87.88 102 ILE A N 1
ATOM 839 C CA . ILE A 1 102 ? -0.567 7.295 5.298 1.00 87.88 102 ILE A CA 1
ATOM 840 C C . ILE A 1 102 ? -1.157 5.985 5.832 1.00 87.88 102 ILE A C 1
ATOM 842 O O . ILE A 1 102 ? -0.843 5.583 6.952 1.00 87.88 102 ILE A O 1
ATOM 846 N N . CYS A 1 103 ? -1.939 5.275 5.013 1.00 87.12 103 CYS A N 1
ATOM 847 C CA . CYS A 1 103 ? -2.541 3.999 5.391 1.00 87.12 103 CYS A CA 1
ATOM 848 C C . CYS A 1 103 ? -1.488 2.965 5.823 1.00 87.12 103 CYS A C 1
ATOM 850 O O . CYS A 1 103 ? -1.601 2.386 6.900 1.00 87.12 103 CYS A O 1
ATOM 852 N N . ILE A 1 104 ? -0.457 2.728 5.009 1.00 87.50 104 ILE A N 1
ATOM 853 C CA . ILE A 1 104 ? 0.574 1.719 5.289 1.00 87.50 104 ILE A CA 1
ATOM 854 C C . ILE A 1 104 ? 1.430 2.112 6.495 1.00 87.50 104 ILE A C 1
ATOM 856 O O . ILE A 1 104 ? 1.688 1.261 7.346 1.00 87.50 104 ILE A O 1
ATOM 860 N N . CYS A 1 105 ? 1.831 3.383 6.608 1.00 85.12 105 CYS A N 1
ATOM 861 C CA . CYS A 1 105 ? 2.573 3.871 7.770 1.00 85.12 105 CYS A CA 1
ATOM 862 C C . CYS A 1 105 ? 1.782 3.638 9.055 1.00 85.12 105 CYS A C 1
ATOM 864 O O . CYS A 1 105 ? 2.313 3.068 10.003 1.00 85.12 105 CYS A O 1
ATOM 866 N N . LEU A 1 106 ? 0.498 3.999 9.065 1.00 79.25 106 LEU A N 1
ATOM 867 C CA . LEU A 1 106 ? -0.339 3.786 10.235 1.00 79.25 106 LEU A CA 1
ATOM 868 C C . LEU A 1 106 ? -0.456 2.291 10.554 1.00 79.25 106 LEU A C 1
ATOM 870 O O . LEU A 1 106 ? -0.210 1.903 11.691 1.00 79.25 106 LEU A O 1
ATOM 874 N N . LEU A 1 107 ? -0.723 1.429 9.570 1.00 78.44 107 LEU A N 1
ATOM 875 C CA . LEU A 1 107 ? -0.813 -0.024 9.783 1.00 78.44 107 LEU A CA 1
ATOM 876 C C . LEU A 1 107 ? 0.460 -0.656 10.346 1.00 78.44 107 LEU A C 1
ATOM 878 O O . LEU A 1 107 ? 0.372 -1.587 11.146 1.00 78.44 107 LEU A O 1
ATOM 882 N N . LEU A 1 108 ? 1.627 -0.153 9.951 1.00 78.12 108 LEU A N 1
ATOM 883 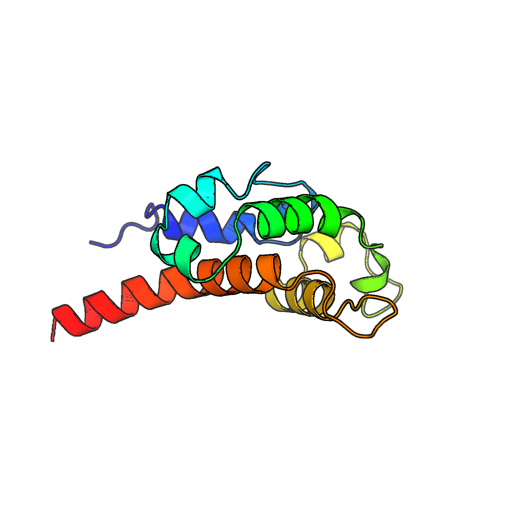C CA . LEU A 1 108 ? 2.913 -0.577 10.499 1.00 78.12 108 LEU A CA 1
ATOM 884 C C . LEU A 1 108 ? 3.158 -0.019 11.912 1.00 78.12 108 LEU A C 1
ATOM 886 O O . LEU A 1 108 ? 3.808 -0.677 12.720 1.00 78.12 108 LEU A O 1
ATOM 890 N N . SER A 1 109 ? 2.609 1.153 12.241 1.00 74.25 109 SER A N 1
ATOM 891 C CA . SER A 1 109 ? 2.732 1.787 13.562 1.00 74.25 109 SER A CA 1
ATOM 892 C C . SER A 1 109 ? 1.693 1.314 14.594 1.00 74.25 109 SER A C 1
ATOM 894 O O . SER A 1 109 ? 1.961 1.377 15.793 1.00 74.25 109 SER A O 1
ATOM 896 N N . PHE A 1 110 ? 0.529 0.805 14.173 1.00 68.25 110 PHE A N 1
ATOM 897 C CA . PHE A 1 110 ? -0.548 0.339 15.066 1.00 68.25 110 PHE A CA 1
ATOM 898 C C . PHE A 1 110 ? -0.133 -0.753 16.071 1.00 68.25 110 PHE A C 1
ATOM 900 O O . PHE A 1 110 ? -0.475 -0.618 17.251 1.00 68.25 110 PHE A O 1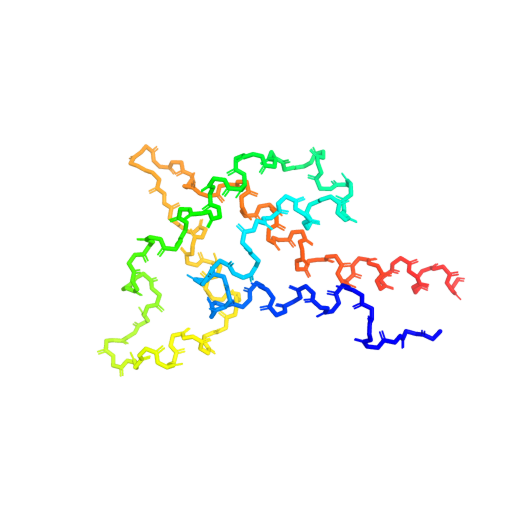
ATOM 907 N N . PRO A 1 111 ? 0.625 -1.799 15.675 1.00 64.12 111 PRO A N 1
ATOM 908 C CA . PRO A 1 111 ? 1.152 -2.785 16.621 1.00 64.12 111 PRO A CA 1
ATOM 909 C C . PRO A 1 111 ? 1.968 -2.153 17.755 1.00 64.12 111 PRO A C 1
ATOM 911 O O . PRO A 1 111 ? 1.839 -2.561 18.908 1.00 64.12 111 PRO A O 1
ATOM 914 N N . LEU A 1 112 ? 2.762 -1.123 17.444 1.00 57.72 112 LEU A N 1
ATOM 915 C CA . LEU A 1 112 ? 3.586 -0.396 18.413 1.00 57.72 112 LEU A CA 1
ATOM 916 C C . LEU A 1 112 ? 2.751 0.519 19.317 1.00 57.72 112 LEU A C 1
ATOM 918 O O . LEU A 1 112 ? 2.959 0.529 20.528 1.00 57.72 112 LEU A O 1
ATOM 922 N N . ALA A 1 113 ? 1.783 1.250 18.760 1.00 53.97 113 ALA A N 1
ATOM 923 C CA . ALA A 1 113 ? 0.947 2.182 19.519 1.00 53.97 113 ALA A CA 1
ATOM 924 C C . ALA A 1 113 ? 0.079 1.475 20.578 1.00 53.97 113 ALA A C 1
ATOM 926 O O . ALA A 1 113 ? 0.006 1.927 21.722 1.00 53.97 113 ALA A O 1
ATOM 927 N N . ILE A 1 114 ? -0.516 0.325 20.230 1.00 56.12 114 ILE A N 1
ATOM 928 C CA . ILE A 1 114 ? -1.300 -0.496 21.171 1.00 56.12 114 ILE A CA 1
ATOM 929 C C . ILE A 1 114 ? -0.403 -1.074 22.274 1.00 56.12 114 ILE A C 1
ATOM 931 O O . ILE A 1 114 ? -0.824 -1.174 23.429 1.00 56.12 114 ILE A O 1
ATOM 935 N N . HIS A 1 115 ? 0.836 -1.443 21.936 1.00 51.44 115 HIS A N 1
ATOM 936 C CA . HIS A 1 115 ? 1.796 -1.945 22.914 1.00 51.44 115 HIS A CA 1
ATOM 937 C C . HIS A 1 115 ? 2.205 -0.848 23.910 1.00 51.44 115 HIS A C 1
ATOM 939 O O . HIS A 1 115 ? 2.158 -1.068 25.119 1.00 51.44 115 HIS A O 1
ATOM 945 N N . LEU A 1 116 ? 2.515 0.355 23.418 1.00 50.09 116 LEU A N 1
ATOM 946 C CA . LEU A 1 116 ? 2.955 1.487 24.238 1.00 50.09 116 LEU A CA 1
ATOM 947 C C . LEU A 1 116 ? 1.857 2.011 25.174 1.00 50.09 116 LEU A C 1
ATOM 949 O O . LEU A 1 116 ? 2.128 2.184 26.359 1.00 50.09 116 LEU A O 1
ATOM 953 N N . GLN A 1 117 ? 0.616 2.178 24.694 1.00 52.84 117 GLN A N 1
ATOM 954 C CA . GLN A 1 117 ? -0.504 2.639 25.532 1.00 52.84 117 GLN A CA 1
ATOM 955 C C . GLN A 1 117 ? -0.804 1.701 26.711 1.00 52.84 117 GLN A C 1
ATOM 957 O O . GLN A 1 117 ? -1.227 2.156 27.774 1.00 52.84 117 GLN A O 1
ATOM 962 N N . ARG A 1 118 ? -0.586 0.390 26.544 1.00 50.34 118 ARG A N 1
ATOM 963 C CA . ARG A 1 118 ? -0.855 -0.597 27.598 1.00 50.34 118 ARG A CA 1
ATOM 964 C C . ARG A 1 118 ? 0.292 -0.753 28.591 1.00 50.34 118 ARG A C 1
ATOM 966 O O . ARG A 1 118 ? 0.020 -0.979 29.766 1.00 50.34 118 ARG A O 1
ATOM 973 N N . VAL A 1 119 ? 1.543 -0.571 28.162 1.00 52.44 119 VAL A N 1
ATOM 974 C CA . VAL A 1 119 ? 2.687 -0.469 29.087 1.00 52.44 119 VAL A CA 1
ATOM 975 C C . VAL A 1 119 ? 2.540 0.770 29.972 1.00 52.44 119 VAL A C 1
ATOM 977 O O . VAL A 1 119 ? 2.724 0.671 31.180 1.00 52.44 119 VAL A O 1
ATOM 980 N N . SER A 1 120 ? 2.105 1.905 29.412 1.00 49.09 120 SER A N 1
ATOM 981 C CA . SER A 1 120 ? 1.837 3.122 30.191 1.00 49.09 120 SER A CA 1
ATOM 982 C C . SER A 1 120 ? 0.618 3.038 31.114 1.00 49.09 120 SER A C 1
ATOM 984 O O . SER A 1 120 ? 0.506 3.861 32.006 1.00 49.09 120 SER A O 1
ATOM 986 N N . SER A 1 121 ? -0.302 2.086 30.909 1.00 48.22 121 SER A N 1
ATOM 987 C CA . SER A 1 121 ? -1.460 1.873 31.801 1.00 48.22 121 SER A CA 1
ATOM 988 C C . SER A 1 121 ? -1.209 0.856 32.922 1.00 48.22 121 SER A C 1
ATOM 990 O O . SER A 1 121 ? -2.103 0.600 33.724 1.00 48.22 121 SER A O 1
ATOM 992 N N . VAL A 1 122 ? -0.040 0.208 32.922 1.00 49.97 122 VAL A N 1
ATOM 993 C CA . VAL A 1 122 ? 0.390 -0.761 33.951 1.00 49.97 122 VAL A CA 1
ATOM 994 C C . VAL A 1 122 ? 1.441 -0.144 34.894 1.00 49.97 122 VAL A C 1
ATOM 996 O O . VAL A 1 122 ? 1.779 -0.750 35.909 1.00 49.97 122 VAL A O 1
ATOM 999 N N . LEU A 1 123 ? 1.917 1.067 34.586 1.00 44.50 123 LEU A N 1
ATOM 1000 C CA . LEU A 1 123 ? 2.709 1.936 35.463 1.00 44.50 123 LEU A CA 1
ATOM 1001 C C . LEU A 1 123 ? 1.804 3.002 36.087 1.00 44.50 123 LEU A C 1
ATOM 1003 O O . LEU A 1 123 ? 2.080 3.372 37.248 1.00 44.50 123 LEU A O 1
#

pLDDT: mean 75.88, std 15.92, range [42.31, 95.56]

Radius of gyration: 15.82 Å; chains: 1; bounding box: 34×32×49 Å

Sequence (123 aa):
MLSFADDVFRTLPLVKPKNARKLGPPSLSSLLKKFPVLYDHCNADMAEKEWRSHVNLPNDYFYVLSSHSNFEFYNTDAEFYWNRVFAVKLPNGEPQFPNLKICICLLLSFPLAIHLQRVSSVL

Organism: NCBI:txid35525

Secondary structure (DSSP, 8-state):
---TT-TTTTTGGGGSHHHHTTTSSS-SHHHHTT-GGGTTTS-HHHHHHHHHHHTTS-GGGS-SSTT--HHHHHTS-HHHHHHHHHT-B-TTS-BS-HHHHHHHHHHHHHHHHHHHHHHTTT-

Foldseek 3Di:
DDDCPPVLVVCVVCLQQLNLLVPVVVACPVVCVVPVVLVVVADRVLLRVLSVCLNVPDLVLQDPDDPDDPVVSSVDDSVSVVVSSQCDADPVRHTPRPRVNSSVVCSVCVVVVVVVVVVVVVD